Protein AF-A0A1V0GWR1-F1 (afdb_monomer_lite)

Structure (mmCIF, N/CA/C/O backbone):
data_AF-A0A1V0GWR1-F1
#
_entry.id   AF-A0A1V0GWR1-F1
#
loop_
_atom_site.group_PDB
_atom_site.id
_atom_site.type_symbol
_atom_site.label_atom_id
_atom_site.label_alt_id
_atom_site.label_comp_id
_atom_site.label_asym_id
_atom_site.label_entity_id
_atom_site.label_seq_id
_atom_site.pdbx_PDB_ins_code
_atom_site.Cartn_x
_atom_site.Cartn_y
_atom_site.Cartn_z
_atom_site.occupancy
_atom_site.B_iso_or_equiv
_atom_site.auth_seq_id
_atom_site.auth_comp_id
_atom_site.auth_asym_id
_atom_site.auth_atom_id
_atom_site.pdbx_PDB_model_num
ATOM 1 N N . MET A 1 1 ? 32.190 2.195 -39.133 1.00 58.59 1 MET A N 1
ATOM 2 C CA . MET A 1 1 ? 30.825 1.918 -38.642 1.00 58.59 1 MET A CA 1
ATOM 3 C C . MET A 1 1 ? 30.898 1.894 -37.120 1.00 58.59 1 MET A C 1
ATOM 5 O O . MET A 1 1 ? 31.479 0.966 -36.579 1.00 58.59 1 MET A O 1
ATOM 9 N N . LYS A 1 2 ? 30.496 2.976 -36.438 1.00 61.47 2 LYS A N 1
ATOM 10 C CA . LYS A 1 2 ? 30.428 3.009 -34.966 1.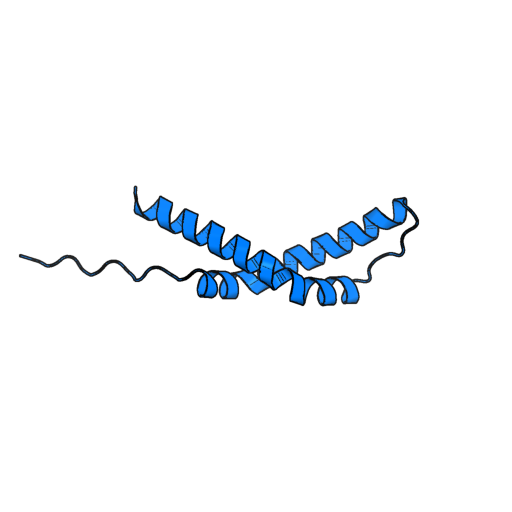00 61.47 2 LYS A CA 1
ATOM 11 C C . LYS A 1 2 ? 29.121 2.324 -34.584 1.00 61.47 2 LYS A C 1
ATOM 13 O O . LYS A 1 2 ? 28.072 2.776 -35.023 1.00 61.47 2 LYS A O 1
ATOM 18 N N . SER A 1 3 ? 29.201 1.211 -33.868 1.00 67.88 3 SER A N 1
ATOM 19 C CA . SER A 1 3 ? 28.025 0.555 -33.304 1.00 67.88 3 SER A CA 1
ATOM 20 C C . SER A 1 3 ? 27.424 1.484 -32.256 1.00 67.88 3 SER A C 1
ATOM 22 O O . SER A 1 3 ? 28.152 1.931 -31.365 1.00 67.88 3 SER A O 1
ATOM 24 N N . ASP A 1 4 ? 26.132 1.782 -32.355 1.00 67.00 4 ASP A N 1
ATOM 25 C CA . ASP A 1 4 ? 25.441 2.475 -31.274 1.00 67.00 4 ASP A CA 1
ATOM 26 C C . ASP A 1 4 ? 25.532 1.634 -29.990 1.00 67.00 4 ASP A C 1
ATOM 28 O O . ASP A 1 4 ? 25.458 0.397 -30.052 1.00 67.00 4 ASP A O 1
ATOM 32 N N . PRO A 1 5 ? 25.743 2.263 -28.819 1.00 72.88 5 PRO A N 1
ATOM 33 C CA . PRO A 1 5 ? 25.770 1.535 -27.564 1.00 72.88 5 PRO A CA 1
ATOM 34 C C . PRO A 1 5 ? 24.406 0.866 -27.322 1.00 72.88 5 PRO A C 1
ATOM 36 O O . PRO A 1 5 ? 23.368 1.430 -27.678 1.00 72.88 5 PRO A O 1
ATOM 39 N N . PRO A 1 6 ? 24.374 -0.332 -26.712 1.00 71.50 6 PRO A N 1
ATOM 40 C CA . PRO A 1 6 ? 23.122 -1.013 -26.416 1.00 71.50 6 PRO A CA 1
ATOM 41 C C . PRO A 1 6 ? 22.242 -0.133 -25.523 1.00 71.50 6 PRO A C 1
ATOM 43 O O . PRO A 1 6 ? 22.710 0.412 -24.520 1.00 71.50 6 PRO A O 1
ATOM 46 N N . LEU A 1 7 ? 20.959 -0.014 -25.879 1.00 69.75 7 LEU A N 1
ATOM 47 C CA . LEU A 1 7 ? 19.977 0.682 -25.050 1.00 69.75 7 LEU A CA 1
ATOM 48 C C . LEU A 1 7 ? 19.974 0.076 -23.636 1.00 69.75 7 LEU A C 1
ATOM 50 O O . LEU A 1 7 ? 20.045 -1.152 -23.498 1.00 69.75 7 LEU A O 1
ATOM 54 N N . PRO A 1 8 ? 19.885 0.905 -22.580 1.00 72.00 8 PRO A N 1
ATOM 55 C CA . PRO A 1 8 ? 19.905 0.413 -21.213 1.00 72.00 8 PRO A CA 1
ATOM 56 C C . PRO A 1 8 ? 18.788 -0.623 -20.987 1.00 72.00 8 PRO A C 1
ATOM 58 O O . PRO A 1 8 ? 17.678 -0.475 -21.511 1.00 72.00 8 PRO A O 1
ATOM 61 N N . PRO A 1 9 ? 19.052 -1.687 -20.209 1.00 80.00 9 PRO A N 1
ATOM 62 C CA . PRO A 1 9 ? 18.106 -2.780 -20.031 1.00 80.00 9 PRO A CA 1
ATOM 63 C C . PRO A 1 9 ? 16.803 -2.302 -19.374 1.00 80.00 9 PRO A C 1
ATOM 65 O O . PRO A 1 9 ? 16.806 -1.592 -18.364 1.00 80.00 9 PRO A O 1
ATOM 68 N N . ARG A 1 10 ? 15.662 -2.731 -19.931 1.00 86.00 10 ARG A N 1
ATOM 69 C CA . ARG A 1 10 ? 14.327 -2.353 -19.436 1.00 86.00 10 ARG A CA 1
ATOM 70 C C . ARG A 1 10 ? 14.081 -2.937 -18.046 1.00 86.00 10 ARG A C 1
ATOM 72 O O . ARG A 1 10 ? 14.189 -4.146 -17.847 1.00 86.00 10 ARG A O 1
ATOM 79 N N . TRP A 1 11 ? 13.659 -2.104 -17.099 1.00 92.25 11 TRP A N 1
ATOM 80 C CA . TRP A 1 11 ? 13.419 -2.537 -15.720 1.00 92.25 11 TRP A CA 1
ATOM 81 C C . TRP A 1 11 ? 12.175 -3.421 -15.602 1.00 92.25 11 TRP A C 1
ATOM 83 O O . TRP A 1 11 ? 11.081 -2.950 -15.922 1.00 92.25 11 TRP A O 1
ATOM 93 N N . PRO A 1 12 ? 12.282 -4.681 -15.144 1.00 95.62 12 PRO A N 1
ATOM 94 C CA . PRO A 1 12 ? 11.122 -5.558 -15.016 1.00 95.62 12 PRO A CA 1
ATOM 95 C C . PRO A 1 12 ? 10.132 -5.031 -13.964 1.00 95.62 12 PRO A C 1
ATOM 97 O O . PRO A 1 12 ? 10.524 -4.368 -13.003 1.00 95.62 12 PRO A O 1
ATOM 100 N N . VAL A 1 13 ? 8.845 -5.366 -14.127 1.00 97.19 13 VAL A N 1
ATOM 101 C CA . VAL A 1 13 ? 7.753 -4.872 -13.262 1.00 97.19 13 VAL A CA 1
ATOM 102 C C . VAL A 1 13 ? 8.012 -5.174 -11.789 1.00 97.19 13 VAL A C 1
ATOM 104 O O . VAL A 1 13 ? 7.780 -4.3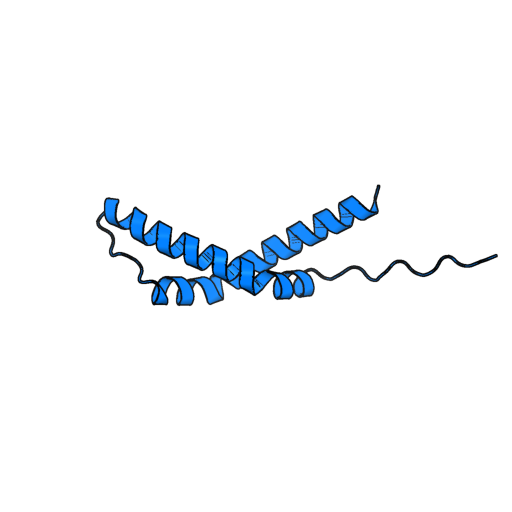07 -10.956 1.00 97.19 13 VAL A O 1
ATOM 107 N N . TRP A 1 14 ? 8.541 -6.354 -11.452 1.00 97.38 14 TRP A N 1
ATOM 108 C CA . TRP A 1 14 ? 8.818 -6.718 -10.059 1.00 97.38 14 TRP A CA 1
ATOM 109 C C . TRP A 1 14 ? 9.841 -5.780 -9.398 1.00 97.38 14 TRP A C 1
ATOM 111 O O . TRP A 1 14 ? 9.669 -5.425 -8.236 1.00 97.38 14 TRP A O 1
ATOM 121 N N . LYS A 1 15 ? 10.852 -5.306 -10.142 1.00 97.44 15 LYS A N 1
ATOM 122 C CA . LYS A 1 15 ? 11.876 -4.387 -9.622 1.00 97.44 15 LYS A CA 1
ATOM 123 C C . LYS A 1 15 ? 11.288 -2.999 -9.368 1.00 97.44 15 LYS A C 1
ATOM 125 O O . LYS A 1 15 ? 11.559 -2.398 -8.334 1.00 97.44 15 LYS A O 1
ATOM 130 N N . LEU A 1 16 ? 10.438 -2.522 -10.281 1.00 97.62 16 LEU A N 1
ATOM 131 C CA . LEU A 1 16 ? 9.680 -1.280 -10.092 1.00 97.62 16 LEU A CA 1
ATOM 132 C C . LEU A 1 16 ? 8.690 -1.403 -8.927 1.00 97.62 16 LEU A C 1
ATOM 134 O O . LEU A 1 16 ? 8.581 -0.492 -8.120 1.00 97.62 16 LEU A O 1
ATOM 138 N N . SER A 1 17 ? 8.022 -2.548 -8.795 1.00 98.12 17 SER A N 1
ATOM 139 C CA . SER A 1 17 ? 7.077 -2.812 -7.704 1.00 98.12 17 SER A CA 1
ATOM 140 C C . SER A 1 17 ? 7.785 -2.813 -6.349 1.00 98.12 17 SER A C 1
ATOM 142 O O . SER A 1 17 ? 7.317 -2.163 -5.425 1.00 98.12 17 SER A O 1
ATOM 144 N N . MET A 1 18 ? 8.945 -3.470 -6.232 1.00 98.00 18 MET A N 1
ATOM 145 C CA . MET A 1 18 ? 9.757 -3.435 -5.009 1.00 98.00 18 MET A CA 1
ATOM 146 C C . MET A 1 18 ? 10.203 -2.016 -4.652 1.00 98.00 18 MET A C 1
ATOM 148 O O . MET A 1 18 ? 10.104 -1.625 -3.494 1.00 98.00 18 MET A O 1
ATOM 152 N N . LEU A 1 19 ? 10.646 -1.231 -5.640 1.00 97.69 19 LEU A N 1
ATOM 153 C CA . LEU A 1 19 ? 11.035 0.164 -5.424 1.00 97.69 19 LEU A CA 1
ATOM 154 C C . LEU A 1 19 ? 9.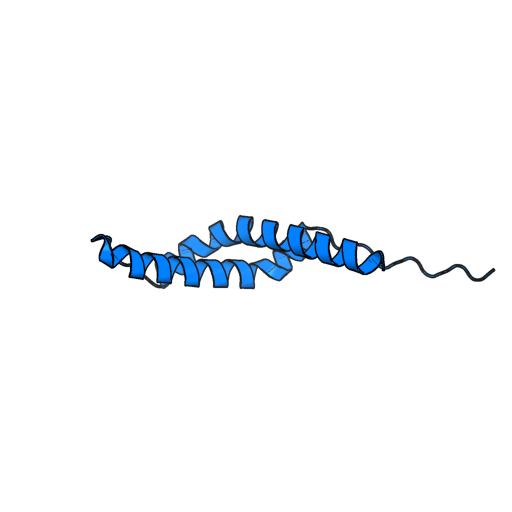856 1.018 -4.928 1.00 97.69 19 LEU A C 1
ATOM 156 O O . LEU A 1 19 ? 10.021 1.864 -4.054 1.00 97.69 19 LEU A O 1
ATOM 160 N N . LEU A 1 20 ? 8.663 0.787 -5.478 1.00 98.25 20 LEU A N 1
ATOM 161 C CA . LEU A 1 20 ? 7.457 1.555 -5.164 1.00 98.25 20 LEU A CA 1
ATOM 162 C C . LEU A 1 20 ? 6.708 1.043 -3.928 1.00 98.25 20 LEU A C 1
ATOM 164 O O . LEU A 1 20 ? 5.806 1.729 -3.449 1.00 98.25 20 LEU A O 1
ATOM 168 N N . TYR A 1 21 ? 7.066 -0.127 -3.395 1.00 98.44 21 TYR A N 1
ATOM 169 C CA . TYR A 1 21 ? 6.307 -0.794 -2.339 1.00 98.44 21 TYR A CA 1
ATOM 170 C C . TYR A 1 21 ? 6.127 0.069 -1.091 1.00 98.44 21 TYR A C 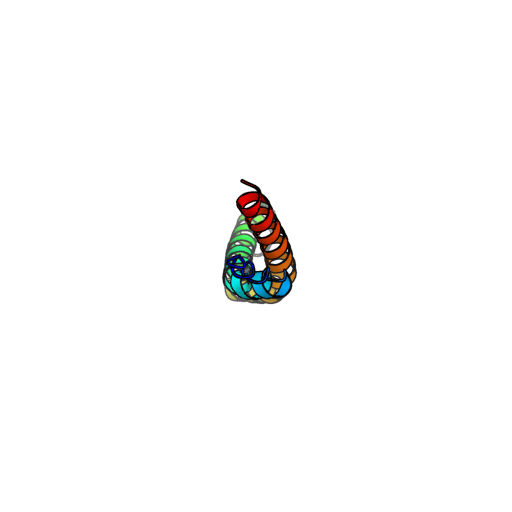1
ATOM 172 O O . TYR A 1 21 ? 5.010 0.175 -0.597 1.00 98.44 21 TYR A O 1
ATOM 180 N N . VAL A 1 22 ? 7.182 0.737 -0.614 1.00 98.00 22 VAL A N 1
ATOM 181 C CA . VAL A 1 22 ? 7.091 1.579 0.592 1.00 98.00 22 VAL A CA 1
ATOM 182 C C . VAL A 1 22 ? 6.087 2.723 0.421 1.00 98.00 22 VAL A C 1
ATOM 184 O O . VAL A 1 22 ? 5.308 3.006 1.328 1.00 98.00 22 VAL A O 1
ATOM 187 N N . PHE A 1 23 ? 6.040 3.331 -0.766 1.00 98.38 23 PHE A N 1
ATOM 188 C CA . PHE A 1 23 ? 5.102 4.407 -1.078 1.00 98.38 23 PHE A CA 1
ATOM 189 C C . PHE A 1 23 ? 3.680 3.877 -1.248 1.00 98.38 23 PHE A C 1
ATOM 191 O O . PHE A 1 23 ? 2.741 4.460 -0.714 1.00 98.38 23 PHE A O 1
ATOM 198 N N . ALA A 1 24 ? 3.521 2.753 -1.950 1.00 98.31 24 ALA A N 1
ATOM 199 C CA . ALA A 1 24 ? 2.223 2.125 -2.158 1.00 98.31 24 ALA A CA 1
ATOM 200 C C . ALA A 1 24 ? 1.606 1.642 -0.835 1.00 98.31 24 ALA A C 1
ATOM 202 O O . ALA A 1 24 ? 0.434 1.903 -0.573 1.00 98.31 24 ALA A O 1
ATOM 203 N N . ALA A 1 25 ? 2.398 0.997 0.025 1.00 98.50 25 ALA A N 1
ATOM 204 C CA . ALA A 1 25 ? 1.979 0.572 1.356 1.00 98.50 25 ALA A CA 1
ATOM 205 C C . ALA A 1 25 ? 1.672 1.777 2.261 1.00 98.50 25 ALA A C 1
ATOM 207 O O . ALA A 1 25 ? 0.649 1.783 2.937 1.00 98.50 25 ALA A O 1
ATOM 208 N N . GLY A 1 26 ? 2.498 2.829 2.236 1.00 98.44 26 GLY A N 1
ATOM 209 C CA . GLY A 1 26 ? 2.236 4.059 2.992 1.00 98.44 26 GLY A CA 1
ATOM 210 C C . GLY A 1 26 ? 0.933 4.745 2.572 1.00 98.44 26 GLY A C 1
ATOM 211 O O . GLY A 1 26 ? 0.108 5.082 3.420 1.00 98.44 26 GLY A O 1
ATOM 212 N N . ALA A 1 27 ? 0.702 4.880 1.264 1.00 98.38 27 ALA A N 1
ATOM 213 C CA . ALA A 1 27 ? -0.542 5.424 0.727 1.00 98.38 27 ALA A CA 1
ATOM 214 C C . ALA A 1 27 ? -1.753 4.562 1.119 1.00 98.38 27 ALA A C 1
ATOM 216 O O . ALA A 1 27 ? -2.777 5.092 1.549 1.00 98.38 27 ALA A O 1
ATOM 217 N N . ALA A 1 28 ? -1.630 3.233 1.035 1.00 98.56 28 ALA A N 1
ATOM 218 C CA . ALA A 1 28 ? -2.678 2.314 1.467 1.00 98.56 28 ALA A CA 1
ATOM 219 C C . ALA A 1 28 ? -2.980 2.451 2.969 1.00 98.56 28 ALA A C 1
ATOM 221 O O . ALA A 1 28 ? -4.149 2.484 3.341 1.00 98.56 28 ALA A O 1
ATOM 222 N N . ALA A 1 29 ? -1.962 2.590 3.823 1.00 98.56 29 ALA A N 1
ATOM 223 C CA . ALA A 1 29 ? -2.140 2.767 5.265 1.00 98.56 29 ALA A CA 1
ATOM 224 C C . ALA A 1 29 ? -2.923 4.042 5.591 1.00 98.56 29 ALA A C 1
ATOM 226 O O . ALA A 1 29 ? -3.885 3.992 6.356 1.00 98.56 29 ALA A O 1
ATOM 227 N N . ILE A 1 30 ? -2.552 5.168 4.973 1.00 98.38 30 ILE A N 1
ATOM 228 C CA . ILE A 1 30 ? -3.252 6.446 5.156 1.00 98.38 30 ILE A CA 1
ATOM 229 C C . ILE A 1 30 ? -4.704 6.320 4.688 1.00 98.38 30 ILE A C 1
ATOM 231 O O . ILE A 1 30 ? -5.619 6.678 5.429 1.00 98.38 30 ILE A O 1
ATOM 235 N N . ASN A 1 31 ? -4.930 5.746 3.504 1.00 98.25 31 ASN A N 1
ATOM 236 C CA . ASN A 1 31 ? -6.274 5.581 2.956 1.00 98.25 31 ASN A CA 1
ATOM 237 C C . ASN A 1 31 ? -7.148 4.665 3.823 1.00 98.25 31 ASN A C 1
ATOM 239 O O . ASN A 1 31 ? -8.312 4.981 4.045 1.00 98.25 31 ASN A O 1
ATOM 243 N N . LEU A 1 32 ? -6.605 3.561 4.346 1.00 98.31 32 LEU A N 1
ATOM 244 C CA . LEU A 1 32 ? -7.325 2.657 5.252 1.00 98.31 32 LEU A CA 1
ATOM 245 C C . LEU A 1 32 ? -7.660 3.329 6.581 1.00 98.31 32 LEU A C 1
ATOM 247 O O . LEU A 1 32 ? -8.771 3.172 7.081 1.00 98.31 32 LEU A O 1
ATOM 251 N N . PHE A 1 33 ? -6.724 4.093 7.142 1.00 98.44 33 PHE A N 1
ATOM 252 C CA . PHE A 1 33 ? -6.967 4.845 8.366 1.00 98.44 33 PHE A CA 1
ATOM 253 C C . PHE A 1 33 ? -8.078 5.882 8.165 1.00 98.44 33 PHE A C 1
ATOM 255 O O . PHE A 1 33 ? -9.052 5.894 8.916 1.00 98.44 33 PHE A O 1
ATOM 262 N N . MET A 1 34 ? -7.989 6.690 7.103 1.00 98.31 34 MET A N 1
ATOM 263 C CA . MET A 1 34 ? -9.025 7.667 6.759 1.00 98.31 34 MET A CA 1
ATOM 264 C C . MET A 1 34 ? -10.375 6.999 6.481 1.00 98.31 34 MET A C 1
ATOM 266 O O . MET A 1 34 ? -11.397 7.474 6.967 1.00 98.31 34 MET A O 1
ATOM 270 N N . LEU A 1 35 ? -10.388 5.870 5.767 1.00 97.69 35 LEU A N 1
ATOM 271 C CA . LEU A 1 35 ? -11.600 5.090 5.526 1.00 97.69 35 LEU A CA 1
ATOM 272 C C . LEU A 1 35 ? -12.221 4.591 6.838 1.00 97.69 35 LEU A C 1
ATOM 274 O O . LEU A 1 35 ? -13.437 4.641 6.993 1.00 97.69 35 LEU A O 1
ATOM 278 N N . GLY A 1 36 ? -11.402 4.165 7.803 1.00 97.62 36 GLY A N 1
ATOM 279 C CA . GLY A 1 36 ? -11.863 3.796 9.140 1.00 97.62 36 GLY A CA 1
ATOM 280 C C . GLY A 1 36 ? -12.476 4.965 9.913 1.00 97.62 36 GLY A C 1
ATOM 281 O O . GLY A 1 36 ? -13.502 4.788 10.565 1.00 97.62 36 GLY A O 1
ATOM 282 N N . LEU A 1 37 ? -11.901 6.168 9.799 1.00 97.56 37 LEU A N 1
ATOM 283 C CA . LEU A 1 37 ? -12.491 7.382 10.376 1.00 97.56 37 LEU A CA 1
ATOM 284 C C . LEU A 1 37 ? -13.828 7.730 9.709 1.00 97.56 37 LEU A C 1
ATOM 286 O O . LEU A 1 37 ? -14.791 8.044 10.401 1.00 97.56 37 LEU A O 1
ATOM 290 N N . MET A 1 38 ? -13.923 7.625 8.380 1.00 98.19 38 MET A N 1
ATOM 291 C CA . MET A 1 38 ? -15.179 7.842 7.649 1.00 98.19 38 MET A CA 1
ATOM 292 C C . MET A 1 38 ? -16.242 6.801 8.020 1.00 98.19 38 MET A C 1
ATOM 294 O O . MET A 1 38 ? -17.414 7.140 8.167 1.00 98.19 38 MET A O 1
ATOM 298 N N . GLY A 1 39 ? -15.837 5.545 8.225 1.00 97.81 39 GLY A N 1
ATOM 299 C CA . GLY A 1 39 ? -16.716 4.456 8.646 1.00 97.81 39 GLY A CA 1
ATOM 300 C C . GLY A 1 39 ? -17.418 4.710 9.983 1.00 97.81 39 GLY A C 1
ATOM 301 O O . GLY A 1 39 ? -18.512 4.189 10.198 1.00 97.81 39 GLY A O 1
ATOM 302 N N . GLN A 1 40 ? -16.862 5.568 10.846 1.00 97.38 40 GLN A N 1
ATOM 303 C CA . GLN A 1 40 ? -17.516 5.979 12.093 1.00 97.38 40 GLN A CA 1
ATOM 304 C C . GLN A 1 40 ? -18.871 6.652 11.846 1.00 97.38 40 GLN A C 1
ATOM 306 O O . GLN A 1 40 ? -19.788 6.472 12.643 1.00 97.38 40 GLN A O 1
ATOM 311 N N . ALA A 1 41 ? -19.040 7.355 10.719 1.00 97.12 41 ALA A N 1
ATOM 312 C CA . ALA A 1 41 ? -20.322 7.952 10.341 1.00 97.12 41 ALA A CA 1
ATOM 313 C C . ALA A 1 41 ? -21.424 6.902 10.094 1.00 97.12 41 ALA A C 1
ATOM 315 O O . ALA A 1 41 ? -22.607 7.216 10.175 1.00 97.12 41 ALA A O 1
ATOM 316 N N . LEU A 1 42 ? -21.038 5.651 9.822 1.00 97.62 42 LEU A N 1
ATOM 317 C CA . LEU A 1 42 ? -21.931 4.505 9.636 1.00 97.62 42 LEU A CA 1
ATOM 318 C C . LEU A 1 42 ? -22.054 3.643 10.909 1.00 97.62 42 LEU A C 1
ATOM 320 O O . LEU A 1 42 ? -22.615 2.552 10.856 1.00 97.62 42 LEU A O 1
ATOM 324 N N . GLY A 1 43 ? -21.505 4.095 12.043 1.00 97.19 43 GLY A N 1
ATOM 325 C CA . GLY A 1 43 ? -21.486 3.344 13.303 1.00 97.19 43 GLY A CA 1
ATOM 326 C C . GLY A 1 43 ? -20.408 2.256 13.385 1.00 97.19 43 GLY A C 1
ATOM 327 O O . GLY A 1 43 ? -20.422 1.461 14.323 1.00 97.19 43 GLY A O 1
ATOM 328 N N . LEU A 1 44 ? -19.466 2.202 12.433 1.00 96.62 44 LEU A N 1
ATOM 329 C CA . LEU A 1 44 ? -18.331 1.277 12.495 1.00 96.62 44 LEU A CA 1
ATOM 330 C C . LEU A 1 44 ? -17.288 1.745 13.522 1.00 96.62 44 LEU A C 1
ATOM 332 O O . LEU A 1 44 ? -17.115 2.940 13.785 1.00 96.62 44 LEU A O 1
ATOM 336 N N . ALA A 1 45 ? -16.545 0.790 14.079 1.00 95.38 45 ALA A N 1
ATOM 337 C CA . ALA A 1 45 ? -15.387 1.097 14.911 1.00 95.38 45 ALA A CA 1
ATOM 338 C C . ALA A 1 45 ? -14.266 1.734 14.071 1.00 95.38 45 ALA A C 1
ATOM 340 O O . ALA A 1 45 ? -14.013 1.312 12.940 1.00 95.38 45 ALA A O 1
ATOM 341 N N . ALA A 1 46 ? -13.575 2.729 14.634 1.00 95.25 46 ALA A N 1
ATOM 342 C CA . ALA A 1 46 ? -12.413 3.331 13.990 1.00 95.25 46 ALA A CA 1
ATOM 343 C C . ALA A 1 46 ? -11.260 2.320 13.872 1.00 95.25 46 ALA A C 1
ATOM 345 O O . ALA A 1 46 ? -10.955 1.594 14.821 1.00 95.25 46 ALA A O 1
ATOM 346 N N . LEU A 1 47 ? -10.579 2.325 12.724 1.00 97.25 47 LEU A N 1
ATOM 347 C CA . LEU A 1 47 ? -9.304 1.628 12.546 1.00 97.25 47 LEU A CA 1
ATOM 348 C C . LEU A 1 47 ? -8.209 2.358 13.323 1.00 97.25 47 LEU A C 1
ATOM 350 O O . LEU A 1 47 ? -8.008 3.559 13.141 1.00 97.25 47 LEU A O 1
ATOM 354 N N . THR A 1 48 ? -7.458 1.634 14.150 1.00 97.94 48 THR A N 1
ATOM 355 C CA . THR A 1 48 ? -6.278 2.217 14.796 1.00 97.94 48 THR A CA 1
ATOM 356 C C . THR A 1 48 ? -5.147 2.416 13.778 1.00 97.94 48 THR A C 1
ATOM 358 O O . THR A 1 48 ? -5.076 1.682 12.783 1.00 97.94 48 THR A O 1
ATOM 361 N N . PRO A 1 49 ? -4.207 3.353 14.014 1.00 97.44 49 PRO A N 1
ATOM 362 C CA . PRO A 1 49 ? -3.040 3.523 13.147 1.00 97.44 49 PRO A CA 1
ATOM 363 C C . PRO A 1 49 ? -2.244 2.223 12.952 1.00 97.44 49 PRO A C 1
ATOM 365 O O . PRO A 1 49 ? -1.785 1.925 11.852 1.00 97.44 49 PRO A O 1
ATOM 368 N N . GLN A 1 50 ? -2.126 1.408 14.005 1.00 98.38 50 GLN A N 1
ATOM 369 C CA . GLN A 1 50 ? -1.419 0.129 13.966 1.00 98.38 50 GLN A CA 1
A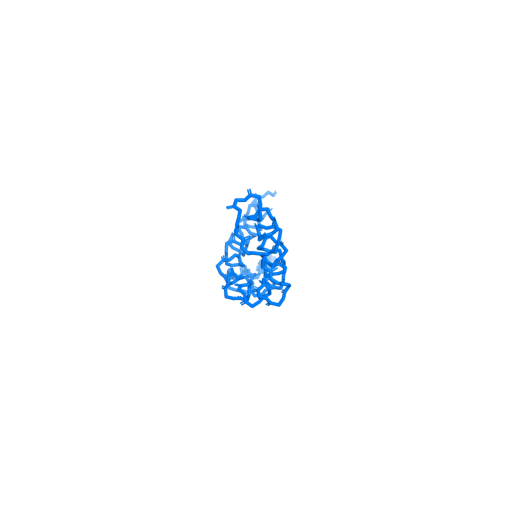TOM 370 C C . GLN A 1 50 ? -2.154 -0.892 13.093 1.00 98.38 50 GLN A C 1
ATOM 372 O O . GLN A 1 50 ? -1.517 -1.584 12.301 1.00 98.38 50 GLN A O 1
ATOM 377 N N . GLN A 1 51 ? -3.486 -0.970 13.195 1.00 98.25 51 GLN A N 1
ATOM 378 C CA . GLN A 1 51 ? -4.286 -1.852 12.342 1.00 98.25 51 GLN A CA 1
ATOM 379 C C . GLN A 1 51 ? -4.216 -1.425 10.873 1.00 98.25 51 GLN A C 1
ATOM 381 O O . GLN A 1 51 ? -4.056 -2.274 9.999 1.00 98.25 51 GLN A O 1
ATOM 386 N N . ALA A 1 52 ? -4.282 -0.121 10.596 1.00 98.44 52 ALA A N 1
ATOM 387 C CA . ALA A 1 52 ? -4.177 0.404 9.240 1.00 98.44 52 ALA A CA 1
ATOM 388 C C . ALA A 1 52 ? -2.829 0.045 8.593 1.00 98.44 52 ALA A C 1
ATOM 390 O O . ALA A 1 52 ? -2.807 -0.441 7.464 1.00 98.44 52 ALA A O 1
ATOM 391 N N . VAL A 1 53 ? -1.716 0.195 9.320 1.00 98.44 53 VAL A N 1
ATOM 392 C CA . VAL A 1 53 ? -0.389 -0.233 8.845 1.00 98.44 53 VAL A CA 1
ATOM 393 C C . VAL A 1 53 ? -0.329 -1.750 8.655 1.00 98.44 53 VAL A C 1
ATOM 395 O O . VAL A 1 53 ? 0.135 -2.211 7.614 1.00 98.44 53 VAL A O 1
ATOM 398 N N . ALA A 1 54 ? -0.830 -2.534 9.614 1.00 98.50 54 ALA A N 1
ATOM 399 C CA . ALA A 1 54 ? -0.814 -3.995 9.532 1.00 98.50 54 ALA A CA 1
ATOM 400 C C . ALA A 1 54 ? -1.584 -4.523 8.311 1.00 98.50 54 ALA A C 1
ATOM 402 O O . ALA A 1 54 ? -1.116 -5.446 7.649 1.00 98.50 54 ALA A O 1
ATOM 403 N N . LEU A 1 55 ? -2.726 -3.915 7.978 1.00 98.25 55 LEU A N 1
ATOM 404 C CA . LEU A 1 55 ? -3.501 -4.232 6.774 1.00 98.25 55 LEU A CA 1
ATOM 405 C C . LEU A 1 55 ? -2.828 -3.717 5.495 1.00 98.25 55 LEU A C 1
ATOM 407 O O . LEU A 1 55 ? -2.888 -4.369 4.452 1.00 98.25 55 LEU A O 1
ATOM 411 N N . ALA A 1 56 ? -2.164 -2.565 5.561 1.00 98.44 56 ALA A N 1
ATOM 412 C CA . ALA A 1 56 ? -1.488 -1.971 4.418 1.00 98.44 56 ALA A CA 1
ATOM 413 C C . ALA A 1 56 ? -0.237 -2.730 3.971 1.00 98.44 56 ALA A C 1
ATOM 415 O O . ALA A 1 56 ? 0.118 -2.644 2.802 1.00 98.44 56 ALA A O 1
ATOM 416 N N . VAL A 1 57 ? 0.420 -3.490 4.850 1.00 98.25 57 VAL A N 1
ATOM 417 C CA . VAL A 1 57 ? 1.562 -4.343 4.475 1.00 98.25 57 VAL A CA 1
ATOM 418 C C . VAL A 1 57 ? 1.171 -5.354 3.379 1.00 98.25 57 VAL A C 1
ATOM 420 O O . VAL A 1 57 ? 1.722 -5.280 2.279 1.00 98.25 57 VAL A O 1
ATOM 423 N N . PRO A 1 58 ? 0.192 -6.259 3.584 1.00 98.12 58 PRO A N 1
ATOM 424 C CA . PRO A 1 58 ? -0.218 -7.185 2.533 1.00 98.12 58 PRO A CA 1
ATOM 425 C C . PRO A 1 58 ? -0.921 -6.477 1.367 1.00 98.12 58 PRO A C 1
ATOM 427 O O . PRO A 1 58 ? -0.685 -6.845 0.219 1.00 98.12 58 PRO A O 1
ATOM 430 N N . LEU A 1 59 ? -1.730 -5.438 1.619 1.00 98.00 59 LEU A N 1
ATOM 431 C CA . LEU A 1 59 ? -2.412 -4.679 0.556 1.00 98.00 59 LEU A CA 1
ATOM 432 C C . LEU A 1 59 ? -1.454 -3.830 -0.295 1.00 98.00 59 LEU A C 1
ATOM 434 O O . LEU A 1 59 ? -1.734 -3.542 -1.460 1.00 98.00 59 LEU A O 1
ATOM 438 N N . GLY A 1 60 ? -0.294 -3.481 0.253 1.00 97.88 60 GLY A N 1
ATOM 439 C CA . GLY A 1 60 ? 0.774 -2.780 -0.441 1.00 97.88 60 GLY A CA 1
ATOM 440 C C . GLY A 1 60 ? 1.357 -3.602 -1.584 1.00 97.88 60 GLY A C 1
ATOM 441 O O . GLY A 1 60 ? 1.791 -3.022 -2.570 1.00 97.88 60 GLY A O 1
ATOM 442 N N . VAL A 1 61 ? 1.317 -4.938 -1.517 1.00 98.12 61 VAL A N 1
ATOM 443 C CA . VAL A 1 61 ? 1.843 -5.818 -2.575 1.00 98.12 61 VAL A CA 1
ATOM 444 C C . VAL A 1 61 ? 1.066 -5.670 -3.893 1.00 98.12 61 VAL A C 1
ATOM 446 O O . VAL A 1 61 ? 1.689 -5.316 -4.900 1.00 98.12 61 VAL A O 1
ATOM 449 N N . PRO A 1 62 ? -0.267 -5.883 -3.944 1.00 98.06 62 PRO A N 1
ATOM 450 C CA . PRO A 1 62 ? -1.023 -5.662 -5.173 1.00 98.06 62 PRO A CA 1
ATOM 451 C C . PRO A 1 62 ? -1.006 -4.189 -5.604 1.00 98.06 62 PRO A C 1
ATOM 453 O O . PRO A 1 62 ? -0.901 -3.917 -6.800 1.00 98.06 62 PRO A O 1
ATOM 456 N N . ALA A 1 63 ? -1.025 -3.235 -4.664 1.00 98.31 63 ALA A N 1
ATOM 457 C CA . ALA A 1 63 ? -0.927 -1.811 -4.991 1.00 98.31 63 ALA A CA 1
ATOM 458 C C . ALA A 1 63 ? 0.414 -1.462 -5.666 1.00 98.31 63 ALA A C 1
ATOM 460 O O . ALA A 1 63 ? 0.440 -0.797 -6.703 1.00 98.31 63 ALA A O 1
ATOM 461 N N . ALA A 1 64 ? 1.527 -1.968 -5.132 1.00 98.50 64 ALA A N 1
ATOM 462 C CA . ALA A 1 64 ? 2.862 -1.767 -5.683 1.00 98.50 64 ALA A CA 1
ATOM 463 C C . ALA A 1 64 ? 3.031 -2.438 -7.047 1.00 98.50 64 ALA A C 1
ATOM 465 O O . ALA A 1 64 ? 3.683 -1.877 -7.924 1.00 98.50 64 ALA A O 1
ATOM 466 N N . TRP A 1 65 ? 2.420 -3.608 -7.256 1.00 98.56 65 TRP A N 1
ATOM 467 C CA . TRP A 1 65 ? 2.431 -4.280 -8.555 1.00 98.56 65 TRP A CA 1
ATOM 468 C C . TRP A 1 65 ? 1.697 -3.476 -9.632 1.00 98.56 65 TRP A C 1
ATOM 470 O O . TRP A 1 65 ? 2.227 -3.278 -10.730 1.00 98.56 65 TRP A O 1
ATOM 480 N N . LEU A 1 66 ? 0.508 -2.958 -9.309 1.00 98.56 66 LEU A N 1
ATOM 481 C CA . LEU A 1 66 ? -0.251 -2.085 -10.205 1.00 98.56 66 LEU A CA 1
ATOM 482 C C . LEU A 1 66 ? 0.533 -0.806 -10.526 1.00 98.56 66 LEU A C 1
ATOM 484 O O . LEU A 1 66 ? 0.656 -0.444 -11.699 1.00 98.56 66 LEU A O 1
ATOM 488 N N . ALA A 1 67 ? 1.133 -0.177 -9.512 1.00 98.31 67 ALA A N 1
ATOM 489 C CA . ALA A 1 67 ? 1.983 0.997 -9.688 1.00 98.31 67 ALA A CA 1
ATOM 490 C C . ALA A 1 67 ? 3.219 0.684 -10.550 1.00 98.31 67 ALA A C 1
ATOM 492 O O . ALA A 1 67 ? 3.522 1.417 -11.489 1.00 98.31 67 ALA A O 1
ATOM 493 N N . GLY A 1 68 ? 3.894 -0.442 -10.306 1.00 98.12 68 GLY A N 1
ATOM 494 C CA . GLY A 1 68 ? 5.047 -0.890 -11.085 1.00 98.12 68 GLY A CA 1
ATOM 495 C C . GLY A 1 68 ? 4.703 -1.165 -12.549 1.00 98.12 68 GLY A C 1
ATOM 496 O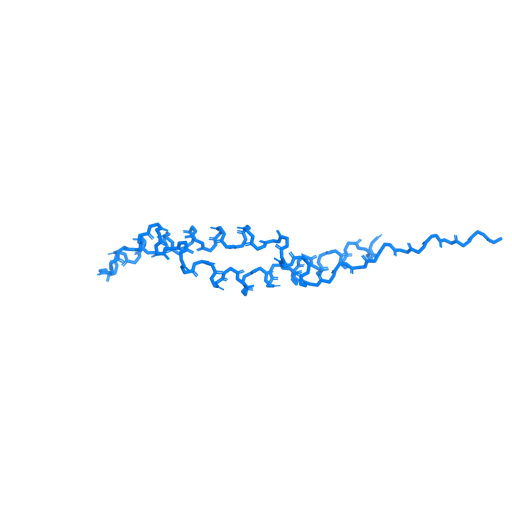 O . GLY A 1 68 ? 5.466 -0.797 -13.443 1.00 98.12 68 GLY A O 1
ATOM 497 N N . ARG A 1 69 ? 3.536 -1.763 -12.822 1.00 98.06 69 ARG A N 1
ATOM 498 C CA . ARG A 1 69 ? 3.027 -1.972 -14.187 1.00 98.06 69 ARG A CA 1
ATOM 499 C C . ARG A 1 69 ? 2.697 -0.646 -14.875 1.00 98.06 69 ARG A C 1
ATOM 501 O O . ARG A 1 69 ? 3.009 -0.489 -16.054 1.00 98.06 69 ARG A O 1
ATOM 508 N N . TRP A 1 70 ? 2.098 0.297 -14.152 1.00 97.94 70 TRP A N 1
ATOM 509 C CA . TRP A 1 70 ? 1.794 1.634 -14.660 1.00 97.94 70 TRP A CA 1
ATOM 510 C C . TRP A 1 70 ? 3.068 2.418 -14.998 1.00 97.94 70 TRP A C 1
ATOM 512 O O . TRP A 1 70 ? 3.224 2.854 -16.136 1.00 97.94 70 TRP A O 1
ATOM 522 N N . VAL A 1 71 ? 4.034 2.496 -14.077 1.00 97.38 71 VAL A N 1
ATOM 523 C CA . VAL A 1 71 ? 5.326 3.160 -14.323 1.00 97.38 71 VAL A CA 1
ATOM 524 C C . VAL A 1 71 ? 6.085 2.489 -15.464 1.00 97.38 71 VAL A C 1
ATOM 526 O O . VAL A 1 71 ? 6.638 3.179 -16.316 1.00 97.38 71 VAL A O 1
ATOM 529 N N . ARG A 1 72 ? 6.077 1.150 -15.547 1.00 96.00 72 ARG A N 1
ATOM 530 C CA . ARG A 1 72 ? 6.689 0.437 -16.677 1.00 96.00 72 ARG A CA 1
ATOM 531 C C . ARG A 1 72 ? 6.100 0.894 -18.008 1.00 96.00 72 ARG A C 1
ATOM 533 O O . ARG A 1 72 ? 6.852 1.133 -18.946 1.00 96.00 72 ARG A O 1
ATOM 540 N N . ARG A 1 73 ? 4.775 1.020 -18.089 1.00 95.94 73 ARG A N 1
ATOM 541 C CA . ARG A 1 73 ? 4.098 1.504 -19.293 1.00 95.94 73 ARG A CA 1
ATOM 542 C C . ARG A 1 73 ? 4.516 2.939 -19.637 1.00 95.94 73 ARG A C 1
ATOM 544 O O . ARG A 1 73 ? 4.812 3.190 -20.796 1.00 95.94 73 ARG A O 1
ATOM 551 N N . LEU A 1 74 ? 4.607 3.834 -18.654 1.00 95.88 74 LEU A N 1
ATOM 552 C CA . LEU A 1 74 ? 5.050 5.217 -18.879 1.00 95.88 74 LEU A CA 1
ATOM 553 C C . LEU A 1 74 ? 6.492 5.303 -19.395 1.00 95.88 74 LEU A C 1
ATOM 555 O O . LEU A 1 74 ? 6.767 6.049 -20.328 1.00 95.88 74 LEU A O 1
ATOM 559 N N . LEU A 1 75 ? 7.410 4.509 -18.835 1.00 93.62 75 LEU A N 1
ATOM 560 C CA . LEU A 1 75 ? 8.793 4.425 -19.325 1.00 93.62 75 LEU A CA 1
ATOM 561 C C . LEU A 1 75 ? 8.847 3.900 -20.765 1.00 93.62 75 LEU A C 1
ATOM 563 O O . LEU A 1 75 ? 9.622 4.380 -21.590 1.00 93.62 75 LEU A O 1
ATOM 567 N N . ASP A 1 76 ? 8.004 2.912 -21.063 1.00 92.69 76 ASP A N 1
ATOM 568 C CA . ASP A 1 76 ? 7.898 2.307 -22.384 1.00 92.69 76 ASP A CA 1
ATOM 569 C C . ASP A 1 76 ? 7.301 3.271 -23.428 1.00 92.69 76 ASP A C 1
ATOM 571 O O . ASP A 1 76 ? 7.626 3.139 -24.607 1.00 92.69 76 ASP A O 1
ATOM 575 N N . GLU A 1 77 ? 6.435 4.203 -23.015 1.00 93.50 77 GLU A N 1
ATOM 576 C CA . GLU A 1 77 ? 5.873 5.282 -23.841 1.00 93.50 77 GLU A CA 1
ATOM 577 C C . GLU A 1 77 ? 6.893 6.411 -24.054 1.00 93.50 77 GLU A C 1
ATOM 579 O O . GLU A 1 77 ? 7.082 6.848 -25.186 1.00 93.50 77 GLU A O 1
ATOM 584 N N . ALA A 1 78 ? 7.613 6.817 -23.003 1.00 90.94 78 ALA A N 1
ATOM 585 C CA . ALA A 1 78 ? 8.636 7.859 -23.074 1.00 90.94 78 ALA A CA 1
ATOM 586 C C . ALA A 1 78 ? 9.800 7.495 -24.009 1.00 90.94 78 ALA A C 1
ATOM 588 O O . ALA A 1 78 ? 10.330 8.362 -24.687 1.00 90.94 78 ALA A O 1
ATOM 589 N N . GLY A 1 79 ? 10.181 6.215 -24.082 1.00 86.06 79 GLY A N 1
ATOM 590 C CA . GLY A 1 79 ? 11.243 5.752 -24.983 1.00 86.06 79 GLY A CA 1
ATOM 591 C C . GLY A 1 79 ? 10.842 5.616 -26.459 1.00 86.06 79 GLY A C 1
ATOM 592 O O . GLY A 1 79 ? 11.653 5.129 -27.244 1.00 86.06 79 GLY A O 1
ATOM 593 N N . ARG A 1 80 ? 9.596 5.942 -26.835 1.00 79.81 80 ARG A N 1
ATOM 594 C CA . ARG A 1 80 ? 9.112 5.909 -28.231 1.00 79.81 80 ARG A CA 1
ATOM 595 C C . ARG A 1 80 ? 9.081 7.285 -28.905 1.00 79.81 80 ARG A C 1
ATOM 597 O O . ARG A 1 80 ? 8.835 7.321 -30.108 1.00 79.81 80 ARG A O 1
ATOM 604 N N . GLY A 1 81 ? 9.247 8.368 -28.144 1.00 53.47 81 GLY A N 1
ATOM 605 C CA . GLY A 1 81 ? 9.367 9.742 -28.650 1.00 53.47 81 GLY A CA 1
ATOM 606 C C . GLY A 1 81 ? 10.821 10.175 -28.712 1.00 53.47 81 GLY A C 1
ATOM 607 O O . GLY A 1 81 ? 11.118 11.018 -29.582 1.00 53.47 81 GLY A O 1
#

Foldseek 3Di:
DDDDDDDPDQDDLVNQLVVCLVVLLVVQLVVQQVVQVVCVVVVHHHDDSVNSSVVSNVVSNVSSSVVSVVVSVVVVVVVVD

Sequence (81 aa):
MKSDPPLPPRWPVWKLSMLLYVFAAGAAAINLFMLGLMGQALGLAALTPQQAVALAVPLGVPAAWLAGRWVRRLLDEAGRG

Organism: NCBI:txid147645

Radius of gyration: 18.75 Å; chains: 1; bounding box: 53×17×54 Å

pLDDT: mean 93.22, std 10.44, range [53.47, 98.56]

Secondary structure (DSSP, 8-state):
-PPPPPPPPPPPHHHHHHHHHHHHHHHHHHHHHHHHHHHGGGTPPPPPHHHHHHHHHHHHHHHHHHHHHHHHHHHHHHTT-